Protein AF-A0A7S1EB23-F1 (afdb_monomer_lite)

InterPro domains:
  IPR001054 Adenylyl cyclase class-3/4/guanylyl cyclase [PF00211] (2-133)
  IPR001054 Adenylyl cyclase class-3/4/guanylyl cyclase [PS50125] (1-121)
  IPR029787 Nucleotide cyclase [G3DSA:3.30.70.1230] (1-133)
  IPR029787 Nucleotide cyclase [SSF55073] (2-133)

pLDDT: mean 79.35, std 19.45, range [36.78, 97.19]

Radius of gyration: 17.52 Å; chains: 1; bounding box: 41×31×46 Å

Organism: Hemiselmis andersenii (NCBI:txid464988)

Structure (mmCIF, N/CA/C/O backbone):
data_AF-A0A7S1EB23-F1
#
_entry.id   AF-A0A7S1EB23-F1
#
loop_
_atom_site.group_PDB
_atom_site.id
_atom_site.type_symbol
_atom_site.label_atom_id
_atom_site.label_alt_id
_atom_site.label_comp_id
_atom_site.label_asym_id
_atom_site.label_entity_id
_atom_site.label_seq_id
_atom_site.pdbx_PDB_ins_code
_atom_site.Cartn_x
_atom_site.Cartn_y
_atom_site.Cartn_z
_atom_site.occupancy
_atom_site.B_iso_or_equiv
_atom_site.auth_seq_id
_atom_site.auth_comp_id
_atom_site.auth_asym_id
_atom_site.auth_atom_id
_atom_site.pdbx_PDB_model_num
ATOM 1 N N . GLY A 1 1 ? 2.223 7.150 13.006 1.00 80.81 1 GLY A N 1
ATOM 2 C CA . GLY A 1 1 ? 3.306 7.358 12.017 1.00 80.81 1 GLY A CA 1
ATOM 3 C C . GLY A 1 1 ? 3.158 6.376 10.866 1.00 80.81 1 GLY A C 1
ATOM 4 O O . GLY A 1 1 ? 2.334 5.471 10.972 1.00 80.81 1 GLY A O 1
ATOM 5 N N . MET A 1 2 ? 3.923 6.543 9.779 1.00 90.12 2 MET A N 1
ATOM 6 C CA . MET A 1 2 ? 3.978 5.550 8.694 1.00 90.12 2 MET A CA 1
ATOM 7 C C . MET A 1 2 ? 5.052 4.498 8.973 1.00 90.12 2 MET A C 1
ATOM 9 O O . MET A 1 2 ? 6.174 4.833 9.353 1.00 90.12 2 MET A O 1
ATOM 13 N N . HIS A 1 3 ? 4.722 3.230 8.753 1.00 90.81 3 HIS A N 1
ATOM 14 C CA . HIS A 1 3 ? 5.589 2.097 9.047 1.00 90.81 3 HIS A CA 1
ATOM 15 C C . HIS A 1 3 ? 5.566 1.095 7.892 1.00 90.81 3 HIS A C 1
ATOM 17 O O . HIS A 1 3 ? 4.501 0.631 7.485 1.00 90.81 3 HIS A O 1
ATOM 23 N N . LYS A 1 4 ? 6.745 0.712 7.390 1.00 90.38 4 LYS A N 1
ATOM 24 C CA . LYS A 1 4 ? 6.885 -0.480 6.544 1.00 90.38 4 LYS A CA 1
ATOM 25 C C . LYS A 1 4 ? 6.582 -1.704 7.413 1.00 90.38 4 LYS A C 1
ATOM 27 O O . LYS A 1 4 ? 7.296 -1.934 8.386 1.00 90.38 4 LYS A O 1
ATOM 32 N N . MET A 1 5 ? 5.545 -2.462 7.071 1.00 86.19 5 MET A N 1
ATOM 33 C CA . MET A 1 5 ? 5.132 -3.644 7.829 1.00 86.19 5 MET A CA 1
ATOM 34 C C . MET A 1 5 ? 5.908 -4.885 7.386 1.00 86.19 5 MET A C 1
ATOM 36 O O . MET A 1 5 ? 6.661 -5.448 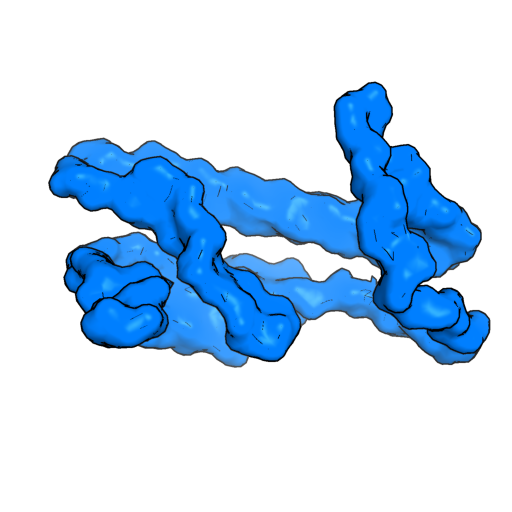8.173 1.00 86.19 5 MET A O 1
ATOM 40 N N . ASP A 1 6 ? 5.738 -5.299 6.130 1.00 85.25 6 ASP A N 1
ATOM 41 C CA . ASP A 1 6 ? 6.374 -6.501 5.588 1.00 85.25 6 ASP A CA 1
ATOM 42 C C . ASP A 1 6 ? 6.546 -6.391 4.065 1.00 85.25 6 ASP A C 1
ATOM 44 O O . ASP A 1 6 ? 6.059 -5.454 3.419 1.00 85.25 6 ASP A O 1
ATOM 48 N N . THR A 1 7 ? 7.259 -7.357 3.501 1.00 87.12 7 THR A N 1
ATOM 49 C CA . THR A 1 7 ? 7.376 -7.590 2.064 1.00 87.12 7 THR A CA 1
ATOM 50 C C . THR A 1 7 ? 6.930 -9.004 1.740 1.00 87.12 7 THR A C 1
ATOM 52 O O . THR A 1 7 ? 7.468 -9.965 2.290 1.00 87.12 7 THR A O 1
ATOM 55 N N . VAL A 1 8 ? 5.980 -9.138 0.817 1.00 85.81 8 VAL A N 1
ATOM 56 C CA . VAL A 1 8 ? 5.516 -10.438 0.321 1.00 85.81 8 VAL A CA 1
ATOM 57 C C . VAL A 1 8 ? 5.905 -10.538 -1.147 1.00 85.81 8 VAL A C 1
ATOM 59 O O . VAL A 1 8 ? 5.235 -9.991 -2.016 1.00 85.81 8 VAL A O 1
ATOM 62 N N . GLY A 1 9 ? 7.026 -11.206 -1.424 1.00 89.19 9 GLY A N 1
ATOM 63 C CA . GLY A 1 9 ? 7.611 -11.201 -2.765 1.00 89.19 9 GLY A CA 1
ATOM 64 C C . GLY A 1 9 ? 8.120 -9.808 -3.139 1.00 89.19 9 GLY A C 1
ATOM 65 O O . GLY A 1 9 ? 8.952 -9.248 -2.429 1.00 89.19 9 GLY A O 1
ATOM 66 N N . ASP A 1 10 ? 7.623 -9.266 -4.247 1.00 87.44 10 ASP A N 1
ATOM 67 C CA . ASP A 1 10 ? 7.896 -7.908 -4.733 1.00 87.44 10 ASP A CA 1
ATOM 68 C C . ASP A 1 10 ? 6.897 -6.856 -4.207 1.00 87.44 10 ASP A C 1
ATOM 70 O O . ASP A 1 10 ? 7.067 -5.664 -4.469 1.00 87.44 10 ASP A O 1
ATOM 74 N N . ALA A 1 11 ? 5.888 -7.265 -3.428 1.00 88.94 11 ALA A N 1
ATOM 75 C CA . ALA A 1 11 ? 4.917 -6.359 -2.826 1.00 88.94 11 ALA A CA 1
ATOM 76 C C . ALA A 1 11 ? 5.437 -5.748 -1.516 1.00 88.94 11 ALA A C 1
ATOM 78 O O . ALA A 1 11 ? 5.887 -6.458 -0.611 1.00 88.94 11 ALA A O 1
ATOM 79 N N . PHE A 1 12 ? 5.307 -4.426 -1.389 1.00 92.56 12 PHE A N 1
ATOM 80 C CA . PHE A 1 12 ? 5.633 -3.663 -0.184 1.00 92.56 12 PHE A CA 1
ATOM 81 C C . PHE A 1 12 ? 4.355 -3.259 0.548 1.00 92.56 12 PHE A C 1
ATOM 83 O O . PHE A 1 12 ? 3.469 -2.649 -0.046 1.00 92.56 12 PHE A O 1
ATOM 90 N N . ILE A 1 13 ? 4.279 -3.556 1.847 1.00 94.00 13 ILE A N 1
ATOM 91 C CA . ILE A 1 13 ? 3.119 -3.222 2.680 1.00 94.00 13 ILE A CA 1
ATOM 92 C C . ILE A 1 13 ? 3.503 -2.096 3.641 1.00 94.00 13 ILE A C 1
ATOM 94 O O . ILE A 1 13 ? 4.434 -2.235 4.440 1.00 94.00 13 ILE A O 1
ATOM 98 N N . VAL A 1 14 ? 2.769 -0.985 3.577 1.00 94.88 14 VAL A N 1
ATOM 99 C CA . VAL A 1 14 ? 2.964 0.196 4.430 1.00 94.88 14 VAL A CA 1
ATOM 100 C C . VAL A 1 14 ? 1.684 0.482 5.205 1.00 94.88 14 VAL A C 1
ATOM 102 O O . VAL A 1 14 ? 0.589 0.414 4.655 1.00 94.88 14 VAL A O 1
ATOM 105 N N . LEU A 1 15 ? 1.829 0.810 6.487 1.00 94.81 15 LEU A N 1
ATOM 106 C CA . LEU A 1 15 ? 0.730 1.170 7.374 1.00 94.81 15 LEU A CA 1
ATOM 107 C C . LEU A 1 15 ? 0.913 2.581 7.920 1.00 94.81 15 LEU A C 1
ATOM 109 O O . LEU A 1 15 ? 1.945 2.886 8.518 1.00 94.81 15 LEU A O 1
ATOM 113 N N . GLY A 1 16 ? -0.121 3.405 7.790 1.00 94.50 16 GLY A N 1
ATOM 114 C CA . GLY A 1 16 ? -0.263 4.655 8.528 1.00 94.50 16 GLY A CA 1
ATOM 115 C C . GLY A 1 16 ? -1.102 4.430 9.781 1.00 94.50 16 GLY A C 1
ATOM 116 O O . GLY A 1 16 ? -2.326 4.406 9.698 1.00 94.50 16 GLY A O 1
ATOM 117 N N . LEU A 1 17 ? -0.461 4.237 10.937 1.00 93.06 17 LEU A N 1
ATOM 118 C CA . LEU A 1 17 ? -1.173 4.020 12.201 1.00 93.06 17 LEU A CA 1
ATOM 119 C C . LEU A 1 17 ? -1.310 5.332 12.969 1.00 93.06 17 LEU A C 1
ATOM 121 O O . LEU A 1 17 ? -0.329 6.064 13.152 1.00 93.06 17 LEU A O 1
ATOM 125 N N . VAL A 1 18 ? -2.530 5.600 13.423 1.00 93.62 18 VAL A N 1
ATOM 126 C CA . VAL A 1 18 ? -2.897 6.749 14.253 1.00 93.62 18 VAL A CA 1
ATOM 127 C C . VAL A 1 18 ? -3.655 6.267 15.483 1.00 93.62 18 VAL A C 1
ATOM 129 O O . VAL A 1 18 ? -4.338 5.243 15.430 1.00 93.62 18 VAL A O 1
ATOM 132 N N . GLU A 1 19 ? -3.503 6.986 16.591 1.00 89.75 19 GLU A N 1
ATOM 133 C CA . GLU A 1 19 ? -4.214 6.682 17.838 1.00 89.75 19 GLU A CA 1
ATOM 134 C C . GLU A 1 19 ? -5.597 7.340 17.847 1.00 89.75 19 GLU A C 1
ATOM 136 O O . GLU A 1 19 ? -6.564 6.754 18.336 1.00 89.75 19 GLU A O 1
ATOM 141 N N . GLU A 1 20 ? -5.700 8.529 17.249 1.00 91.81 20 GLU A N 1
ATOM 142 C CA . GLU A 1 20 ? -6.930 9.307 17.184 1.00 91.81 20 GLU A CA 1
ATOM 143 C C . GLU A 1 20 ? -7.483 9.400 15.759 1.00 91.81 20 GLU A C 1
ATOM 145 O O . GLU A 1 20 ? -6.762 9.604 14.782 1.00 91.81 20 GLU A O 1
ATOM 150 N N . GLU A 1 21 ? -8.809 9.328 15.647 1.00 89.62 21 GLU A N 1
ATOM 151 C CA . GLU A 1 21 ? -9.536 9.450 14.377 1.00 89.62 21 GLU A CA 1
ATOM 152 C C . GLU A 1 21 ? -9.364 10.840 13.733 1.00 89.62 21 GLU A C 1
ATOM 154 O O . GLU A 1 21 ? -9.354 10.964 12.510 1.00 89.62 21 GLU A O 1
ATOM 159 N N . SER A 1 22 ? -9.114 11.873 14.547 1.00 93.62 22 SER A N 1
ATOM 160 C CA . SER A 1 22 ? -8.784 13.241 14.112 1.00 93.62 22 SER A CA 1
ATOM 161 C C . SER A 1 22 ? -7.544 13.306 13.207 1.00 93.62 22 SER A C 1
ATOM 163 O O . SER A 1 22 ? -7.460 14.174 12.340 1.00 93.62 22 SER A O 1
ATOM 165 N N . GLN A 1 23 ? -6.604 12.369 13.363 1.00 93.81 23 GLN A N 1
ATOM 166 C CA . GLN A 1 23 ? -5.335 12.317 12.629 1.00 93.81 23 GLN A CA 1
ATOM 167 C C . GLN A 1 23 ? -5.440 11.536 11.308 1.00 93.81 23 GLN A C 1
ATOM 169 O O . GLN A 1 23 ? -4.493 11.516 10.520 1.00 93.81 23 GLN A O 1
ATOM 174 N N . MET A 1 24 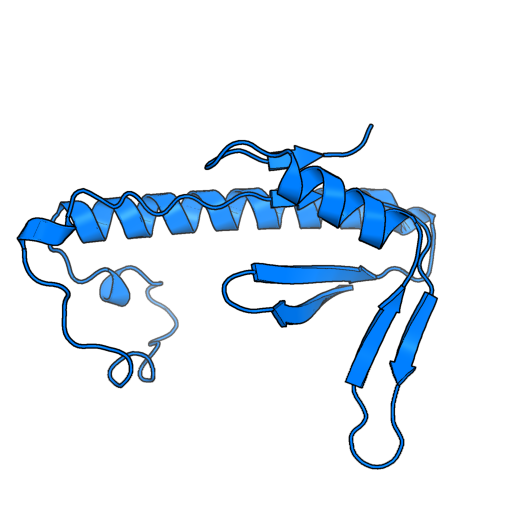? -6.572 10.869 11.045 1.00 91.69 24 MET A N 1
ATOM 175 C CA . MET A 1 24 ? -6.719 9.979 9.888 1.00 91.69 24 MET A CA 1
ATOM 176 C C . MET A 1 24 ? -6.610 10.718 8.552 1.00 91.69 24 MET A C 1
ATOM 178 O O . MET A 1 24 ? -6.036 10.175 7.612 1.00 91.69 24 MET A O 1
ATOM 182 N N . GLN A 1 25 ? -7.108 11.955 8.463 1.00 91.12 25 GLN A N 1
ATOM 183 C CA . GLN A 1 25 ? -7.011 12.749 7.231 1.00 91.12 25 GLN A CA 1
ATOM 184 C C . GLN A 1 25 ? -5.567 13.143 6.911 1.00 91.12 25 GLN A C 1
ATOM 186 O O . GLN A 1 25 ? -5.124 12.993 5.774 1.00 91.12 25 GLN A O 1
ATOM 191 N N . GLU A 1 26 ? -4.818 13.601 7.916 1.00 93.56 26 GLU A N 1
ATOM 192 C CA . GLU A 1 26 ? -3.406 13.959 7.758 1.00 93.56 26 GLU A CA 1
ATOM 193 C C . GLU A 1 26 ? -2.571 12.732 7.365 1.00 93.56 26 GLU A C 1
ATOM 195 O O . GLU A 1 26 ? -1.795 12.782 6.411 1.00 93.56 26 GLU A O 1
ATOM 200 N N . MET A 1 27 ? -2.795 11.596 8.035 1.00 94.88 27 MET A N 1
ATOM 201 C CA . MET A 1 27 ? -2.140 10.334 7.689 1.00 94.88 27 MET A CA 1
ATOM 202 C C . MET A 1 27 ? -2.503 9.864 6.275 1.00 94.88 27 MET A C 1
ATOM 204 O O . MET A 1 27 ? -1.631 9.414 5.536 1.00 94.88 27 MET A O 1
ATOM 208 N N . GLY A 1 28 ? -3.772 9.993 5.876 1.00 92.62 28 GLY A N 1
ATOM 209 C CA . GLY A 1 28 ? -4.226 9.678 4.523 1.00 92.62 28 GLY A CA 1
ATOM 210 C C . GLY A 1 28 ? -3.507 10.517 3.465 1.00 92.62 28 GLY A C 1
ATOM 211 O O . GLY A 1 28 ? -3.016 9.967 2.482 1.00 92.62 28 GLY A O 1
ATOM 212 N N . SER A 1 29 ? -3.359 11.825 3.701 1.00 92.75 29 SER A N 1
ATOM 213 C CA . SER A 1 29 ? -2.586 12.710 2.819 1.00 92.75 29 SER A CA 1
ATOM 214 C C . SER A 1 29 ? -1.127 12.266 2.708 1.00 92.75 29 SER A C 1
ATOM 216 O O . SER A 1 29 ? -0.614 12.138 1.599 1.00 92.75 29 SER A O 1
ATOM 218 N N . ALA A 1 30 ? -0.477 11.954 3.832 1.00 93.00 30 ALA A N 1
ATOM 219 C CA . ALA A 1 30 ? 0.908 11.483 3.838 1.00 93.00 30 ALA A CA 1
ATOM 220 C C . ALA A 1 30 ? 1.087 10.152 3.079 1.00 93.00 30 ALA A C 1
ATOM 222 O O . ALA A 1 30 ? 2.090 9.960 2.391 1.00 93.00 30 ALA A O 1
ATOM 223 N N . MET A 1 31 ? 0.106 9.245 3.151 1.00 94.25 31 MET A N 1
ATOM 224 C CA . MET A 1 31 ? 0.110 7.990 2.386 1.00 94.25 31 MET A CA 1
ATOM 225 C C . MET A 1 31 ? -0.039 8.230 0.877 1.00 94.25 31 MET A C 1
ATOM 227 O O . MET A 1 31 ? 0.590 7.533 0.079 1.00 94.25 31 MET A O 1
ATOM 231 N N . ILE A 1 32 ? -0.833 9.226 0.473 1.00 93.00 32 ILE A N 1
ATOM 232 C CA . ILE A 1 32 ? -0.959 9.635 -0.934 1.00 93.00 32 ILE A CA 1
ATOM 233 C C . ILE A 1 32 ? 0.347 10.265 -1.428 1.00 93.00 32 ILE A C 1
ATOM 235 O O . ILE A 1 32 ? 0.809 9.928 -2.519 1.00 93.00 32 ILE A O 1
ATOM 239 N N . ASP A 1 33 ? 0.966 11.136 -0.628 1.00 91.00 33 ASP A N 1
ATOM 240 C CA . ASP A 1 33 ? 2.266 11.728 -0.951 1.00 91.00 33 ASP A CA 1
ATOM 241 C C . ASP A 1 33 ? 3.341 10.647 -1.113 1.00 91.00 33 ASP A C 1
ATOM 243 O O . ASP A 1 33 ? 4.064 10.651 -2.107 1.00 91.00 33 ASP A O 1
ATOM 247 N N . LEU A 1 34 ? 3.377 9.655 -0.217 1.00 90.50 34 LEU A N 1
ATOM 248 C CA . LEU A 1 34 ? 4.270 8.504 -0.353 1.00 90.50 34 LEU A CA 1
ATOM 249 C C . LEU A 1 34 ? 4.029 7.749 -1.666 1.00 90.50 34 LEU A C 1
ATOM 251 O O . LEU A 1 34 ? 4.982 7.424 -2.371 1.00 90.50 34 LEU A O 1
ATOM 255 N N . ALA A 1 35 ? 2.771 7.457 -2.002 1.00 91.25 35 ALA A N 1
ATOM 256 C CA . ALA A 1 35 ? 2.438 6.746 -3.232 1.00 91.25 35 ALA A CA 1
ATOM 257 C C . ALA A 1 35 ? 2.871 7.532 -4.479 1.00 91.25 35 ALA A C 1
ATOM 259 O O . ALA A 1 35 ? 3.422 6.949 -5.415 1.00 91.25 35 ALA A O 1
ATOM 260 N N . ARG A 1 36 ? 2.687 8.859 -4.477 1.00 86.19 36 ARG A N 1
ATOM 261 C CA . ARG A 1 36 ? 3.194 9.743 -5.534 1.00 86.19 36 ARG A CA 1
ATOM 262 C C . ARG A 1 36 ? 4.713 9.652 -5.636 1.00 86.19 36 ARG A C 1
ATOM 264 O O . ARG A 1 36 ? 5.228 9.452 -6.733 1.00 86.19 36 ARG A O 1
ATOM 271 N N . ASP A 1 37 ? 5.418 9.775 -4.520 1.00 86.94 37 ASP A N 1
ATOM 272 C CA . ASP A 1 37 ? 6.880 9.783 -4.497 1.00 86.94 37 ASP A CA 1
ATOM 273 C C . ASP A 1 37 ? 7.453 8.427 -4.948 1.00 86.94 37 ASP A C 1
ATOM 275 O O . ASP A 1 37 ? 8.437 8.386 -5.683 1.00 86.94 37 ASP A O 1
ATOM 279 N N . MET A 1 38 ? 6.789 7.312 -4.618 1.00 89.06 38 MET A N 1
ATOM 280 C CA . MET A 1 38 ? 7.124 5.982 -5.144 1.00 89.06 38 MET A CA 1
ATOM 281 C C . MET A 1 38 ? 6.972 5.901 -6.668 1.00 89.06 38 MET A C 1
ATOM 283 O O . MET A 1 38 ? 7.835 5.339 -7.344 1.00 89.06 38 MET A O 1
ATOM 287 N N . VAL A 1 39 ? 5.891 6.458 -7.224 1.00 84.31 39 VAL A N 1
ATOM 288 C CA . VAL A 1 39 ? 5.681 6.502 -8.680 1.00 84.31 39 VAL A CA 1
ATOM 289 C C . VAL A 1 39 ? 6.741 7.372 -9.355 1.00 84.31 39 VAL A C 1
ATOM 291 O O . VAL A 1 39 ? 7.295 6.965 -10.374 1.00 84.31 39 VAL A O 1
ATOM 294 N N . VAL A 1 40 ? 7.066 8.535 -8.783 1.00 80.56 40 VAL A N 1
ATOM 295 C CA . VAL A 1 40 ? 8.121 9.425 -9.298 1.00 80.56 40 VAL A CA 1
ATOM 296 C C . VAL A 1 40 ? 9.479 8.725 -9.280 1.00 80.56 40 VAL A C 1
ATOM 298 O O . VAL A 1 40 ? 10.142 8.674 -10.313 1.00 80.56 40 VAL A O 1
ATOM 301 N N . ALA A 1 41 ? 9.846 8.097 -8.162 1.00 82.25 41 ALA A N 1
ATOM 302 C CA . ALA A 1 41 ? 11.087 7.337 -8.056 1.00 82.25 41 ALA A CA 1
ATOM 303 C C . ALA A 1 41 ? 11.165 6.224 -9.113 1.00 82.25 41 ALA A C 1
ATOM 305 O O . ALA A 1 41 ? 12.208 6.019 -9.729 1.00 82.25 41 ALA A O 1
ATOM 306 N N . LEU A 1 42 ? 10.053 5.533 -9.384 1.00 82.50 42 LEU A N 1
ATOM 307 C CA . LEU A 1 42 ? 10.006 4.506 -10.422 1.00 82.50 42 LEU A CA 1
ATOM 308 C C . LEU A 1 42 ? 10.194 5.082 -11.832 1.00 82.50 42 LEU A C 1
ATOM 310 O O . LEU A 1 42 ? 10.853 4.461 -12.663 1.00 82.50 42 LEU A O 1
ATOM 314 N N . LEU A 1 43 ? 9.627 6.257 -12.117 1.00 77.81 43 LEU A N 1
ATOM 315 C CA . LEU A 1 43 ? 9.834 6.942 -13.394 1.00 77.81 43 LEU A CA 1
ATOM 316 C C . LEU A 1 43 ? 11.306 7.314 -13.590 1.00 77.81 43 LEU A C 1
ATOM 318 O O . LEU A 1 43 ? 11.826 7.137 -14.691 1.00 77.81 43 LEU A O 1
ATOM 322 N N . ASP A 1 44 ? 11.980 7.772 -12.540 1.00 76.50 44 ASP A N 1
ATOM 323 C CA . ASP A 1 44 ? 13.402 8.111 -12.600 1.00 76.50 44 ASP A CA 1
ATOM 324 C C . ASP A 1 44 ? 14.280 6.866 -12.781 1.00 76.50 44 ASP A C 1
ATOM 326 O O . ASP A 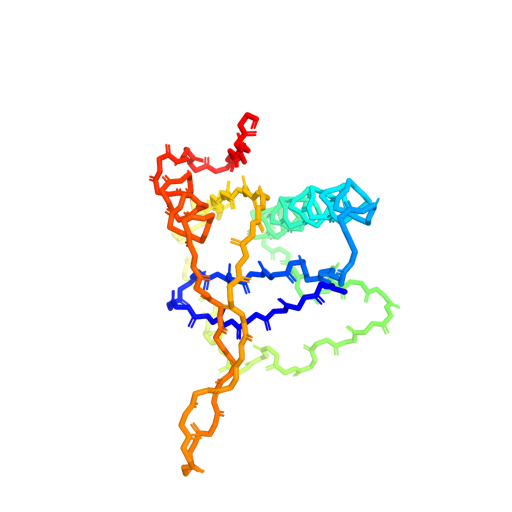1 44 ? 15.176 6.867 -13.626 1.00 76.50 44 ASP A O 1
ATOM 330 N N . ILE A 1 45 ? 13.956 5.761 -12.100 1.00 77.38 45 ILE A N 1
ATOM 331 C CA . ILE A 1 45 ? 14.607 4.459 -12.320 1.00 77.38 45 ILE A CA 1
ATOM 332 C C . ILE A 1 45 ? 14.418 4.003 -13.771 1.00 77.38 45 ILE A C 1
ATOM 334 O O . ILE A 1 45 ? 15.384 3.634 -14.435 1.00 77.38 45 ILE A O 1
ATOM 338 N N . ASN A 1 46 ? 13.193 4.066 -14.295 1.00 78.00 46 ASN A N 1
ATOM 339 C CA . ASN A 1 46 ? 12.897 3.665 -15.670 1.00 78.00 46 ASN A CA 1
ATOM 340 C C . ASN A 1 46 ? 13.650 4.513 -16.702 1.00 78.00 46 ASN A C 1
ATOM 342 O O . ASN A 1 46 ? 14.127 3.974 -17.702 1.00 78.00 46 ASN A O 1
ATOM 346 N N . ARG A 1 47 ? 13.776 5.826 -16.469 1.00 70.25 47 ARG A N 1
ATOM 347 C CA . ARG A 1 47 ? 14.564 6.724 -17.327 1.00 70.25 47 ARG A CA 1
ATOM 348 C C . ARG A 1 47 ? 16.026 6.305 -17.364 1.00 70.25 47 ARG A C 1
ATOM 350 O O . ARG A 1 47 ? 16.571 6.173 -18.453 1.00 70.25 47 ARG A O 1
ATOM 357 N N . ALA A 1 48 ? 16.617 6.056 -16.200 1.00 70.69 48 ALA A N 1
ATOM 358 C CA . ALA A 1 48 ? 18.023 5.693 -16.096 1.00 70.69 48 ALA A CA 1
ATOM 359 C C . ALA A 1 48 ? 18.319 4.290 -16.663 1.00 70.69 48 ALA A C 1
ATOM 361 O O . ALA A 1 48 ? 19.315 4.109 -17.356 1.00 70.69 48 ALA A O 1
ATOM 362 N N . ILE A 1 49 ? 17.413 3.318 -16.480 1.00 70.12 49 ILE A N 1
ATOM 363 C CA . ILE A 1 49 ? 17.496 2.013 -17.164 1.00 70.12 49 ILE A CA 1
ATOM 364 C C . ILE A 1 49 ? 17.481 2.204 -18.687 1.00 70.12 49 ILE A C 1
ATOM 366 O O . ILE A 1 49 ? 18.272 1.586 -19.393 1.00 70.12 49 ILE A O 1
ATOM 370 N N . SER A 1 50 ? 16.602 3.075 -19.193 1.00 68.81 50 SER A N 1
ATOM 371 C CA . SER A 1 50 ? 16.440 3.298 -20.636 1.00 68.81 50 SER A CA 1
ATOM 372 C C . SER A 1 50 ? 17.632 4.016 -21.273 1.00 68.81 50 SER A C 1
ATOM 374 O O . SER A 1 50 ? 17.911 3.798 -22.450 1.00 68.81 50 SER A O 1
ATOM 376 N N . SER A 1 51 ? 18.325 4.883 -20.531 1.00 67.31 51 SER A N 1
ATOM 377 C CA . SER A 1 51 ? 19.519 5.579 -21.020 1.00 67.31 51 SER A CA 1
ATOM 378 C C . SER A 1 51 ? 20.805 4.760 -20.879 1.00 67.31 51 SER A C 1
ATOM 380 O O . SER A 1 51 ? 21.833 5.165 -21.416 1.00 67.31 51 SER A O 1
ATOM 382 N N . GLY A 1 52 ? 20.758 3.606 -20.200 1.00 63.19 52 GLY A N 1
ATOM 383 C CA . GLY A 1 52 ? 21.955 2.841 -19.846 1.00 63.19 52 GLY A CA 1
ATOM 384 C C . GLY A 1 52 ? 22.825 3.547 -18.800 1.00 63.19 52 GLY A C 1
ATOM 385 O O . GLY A 1 52 ? 23.980 3.166 -18.608 1.00 63.19 52 GLY A O 1
ATOM 386 N N . ASP A 1 53 ? 22.283 4.573 -18.137 1.00 61.00 53 ASP A N 1
ATOM 387 C CA . ASP A 1 53 ? 22.979 5.323 -17.103 1.00 61.00 53 ASP A CA 1
ATOM 388 C C . ASP A 1 53 ? 22.948 4.567 -15.769 1.00 61.00 53 ASP A C 1
ATOM 390 O O . ASP A 1 53 ? 22.023 3.818 -15.437 1.00 61.00 53 ASP A O 1
ATOM 394 N N . ASN A 1 54 ? 23.969 4.814 -14.954 1.00 58.66 54 ASN A N 1
ATOM 395 C CA . ASN A 1 54 ? 24.085 4.294 -13.600 1.00 58.66 54 ASN A CA 1
ATOM 396 C C . ASN A 1 54 ? 23.000 4.904 -12.691 1.00 58.66 54 ASN A C 1
ATOM 398 O O . ASN A 1 54 ? 23.245 5.852 -11.952 1.00 58.66 54 ASN A O 1
ATOM 402 N N . TRP A 1 55 ? 21.788 4.352 -12.711 1.00 50.38 55 TRP A N 1
ATOM 403 C CA . TRP A 1 55 ? 20.643 4.788 -11.894 1.00 50.38 55 TRP A CA 1
ATOM 404 C C . TRP A 1 55 ? 20.941 4.878 -10.385 1.00 50.38 55 TRP A C 1
ATOM 406 O O . TRP A 1 55 ? 20.342 5.691 -9.685 1.00 50.38 55 TRP A O 1
ATOM 416 N N . TRP A 1 56 ? 21.912 4.107 -9.884 1.00 56.50 56 TRP A N 1
ATOM 417 C CA . TRP A 1 56 ? 22.403 4.170 -8.500 1.00 56.50 56 TRP A CA 1
ATOM 418 C C . TRP A 1 56 ? 23.203 5.440 -8.159 1.00 56.50 56 TRP A C 1
ATOM 420 O O . TRP A 1 56 ? 23.417 5.710 -6.980 1.00 56.50 56 TRP A O 1
ATOM 430 N N . GLU A 1 57 ? 23.629 6.231 -9.147 1.00 51.38 57 GLU A N 1
ATOM 431 C CA . GLU A 1 57 ? 24.224 7.563 -8.941 1.00 51.38 57 GLU A CA 1
ATOM 432 C C . GLU A 1 57 ? 23.158 8.658 -8.773 1.00 51.38 57 GLU A C 1
ATOM 434 O O . GLU A 1 57 ? 23.435 9.702 -8.186 1.00 51.38 57 GLU A O 1
ATOM 439 N N . TYR A 1 58 ? 21.924 8.403 -9.227 1.00 51.31 58 TYR A N 1
ATOM 440 C CA . TYR A 1 58 ? 20.796 9.340 -9.155 1.00 51.31 58 TYR A CA 1
ATOM 441 C C . TYR A 1 58 ? 19.963 9.200 -7.872 1.00 51.31 58 TYR A C 1
ATOM 443 O O . TYR A 1 58 ? 19.075 10.015 -7.617 1.00 51.31 58 TYR A O 1
ATOM 451 N N . VAL A 1 59 ? 20.274 8.216 -7.022 1.00 50.44 59 VAL A N 1
ATOM 452 C CA . VAL A 1 59 ? 19.680 8.069 -5.687 1.00 50.44 59 VAL A CA 1
ATOM 453 C C . VAL A 1 59 ? 20.403 9.006 -4.704 1.00 50.44 59 VAL A C 1
ATOM 455 O O . VAL A 1 59 ? 21.204 8.577 -3.884 1.00 50.44 59 VAL A O 1
ATOM 458 N N . ASP A 1 60 ? 20.103 10.299 -4.865 1.00 44.03 60 ASP A N 1
ATOM 459 C CA . ASP A 1 60 ? 20.309 11.462 -3.985 1.00 44.03 60 ASP A CA 1
ATOM 460 C C . ASP A 1 60 ? 21.730 11.736 -3.433 1.00 44.03 60 ASP A C 1
ATOM 462 O O . ASP A 1 60 ? 22.317 10.968 -2.667 1.00 44.03 60 ASP A O 1
ATOM 466 N N . GLY A 1 61 ? 22.229 12.946 -3.719 1.00 47.72 61 GLY A N 1
ATOM 467 C CA . GLY A 1 61 ? 23.503 13.525 -3.279 1.00 47.72 61 GLY A CA 1
ATOM 468 C C . GLY A 1 61 ? 23.688 13.698 -1.764 1.00 47.72 61 GLY A C 1
ATOM 469 O O . GLY A 1 61 ? 24.518 14.505 -1.345 1.00 47.72 61 GLY A O 1
ATOM 470 N N . THR A 1 62 ? 22.974 12.945 -0.925 1.00 42.12 62 THR A N 1
ATOM 471 C CA . THR A 1 62 ? 23.227 12.887 0.517 1.00 42.12 62 THR A CA 1
ATOM 472 C C . THR A 1 62 ? 23.380 11.491 1.122 1.00 42.12 62 THR A C 1
ATOM 474 O O . THR A 1 62 ? 23.869 11.425 2.253 1.00 42.12 62 THR A O 1
ATOM 477 N N . ARG A 1 63 ? 23.081 10.363 0.450 1.00 43.09 63 ARG A N 1
ATOM 478 C CA . ARG A 1 63 ? 23.290 9.025 1.061 1.00 43.09 63 ARG A CA 1
ATOM 479 C C . ARG A 1 63 ? 23.653 7.936 0.051 1.00 43.09 63 ARG A C 1
ATOM 481 O O . ARG A 1 63 ? 22.801 7.411 -0.650 1.00 43.09 63 ARG A O 1
ATOM 488 N N . SER A 1 64 ? 24.923 7.517 0.063 1.00 39.44 64 SER A N 1
ATOM 489 C CA . SER A 1 64 ? 25.391 6.395 -0.755 1.00 39.44 64 SER A CA 1
ATOM 490 C C . SER A 1 64 ? 24.731 5.085 -0.323 1.00 39.44 64 SER A C 1
ATOM 492 O O . SER A 1 64 ? 24.951 4.631 0.805 1.00 39.44 64 SER A O 1
ATOM 494 N N . VAL A 1 65 ? 24.017 4.422 -1.231 1.00 45.53 65 VAL A N 1
ATOM 495 C CA . VAL A 1 65 ? 23.579 3.038 -1.032 1.00 45.53 65 VAL A CA 1
ATOM 496 C C . VAL A 1 65 ? 24.704 2.095 -1.466 1.00 45.53 65 VAL A C 1
ATOM 498 O O . VAL A 1 65 ? 24.685 1.511 -2.545 1.00 45.53 65 VAL A O 1
ATOM 501 N N . LYS A 1 66 ? 25.735 1.979 -0.620 1.00 36.78 66 LYS A N 1
ATOM 502 C CA . LYS A 1 66 ? 26.912 1.122 -0.862 1.00 36.78 66 LYS A CA 1
ATOM 503 C C . LYS A 1 66 ? 26.613 -0.384 -0.848 1.00 36.78 66 LYS A C 1
ATOM 505 O O . LYS A 1 66 ? 27.478 -1.161 -1.235 1.00 36.78 66 LYS A O 1
ATOM 510 N N . ASP A 1 67 ? 25.396 -0.788 -0.490 1.00 39.62 67 ASP A N 1
ATOM 511 C CA . ASP A 1 67 ? 25.056 -2.199 -0.283 1.00 39.62 67 ASP A CA 1
ATOM 512 C C . ASP A 1 67 ? 24.327 -2.861 -1.473 1.00 39.62 67 ASP A C 1
ATOM 514 O O . ASP A 1 67 ? 24.154 -4.078 -1.476 1.00 39.62 67 ASP A O 1
ATOM 518 N N . TYR A 1 68 ? 23.939 -2.119 -2.525 1.00 39.03 68 TYR A N 1
ATOM 519 C CA . TYR A 1 68 ? 23.229 -2.712 -3.681 1.00 39.03 68 TYR A CA 1
ATOM 520 C C . TYR A 1 68 ? 24.126 -3.482 -4.667 1.00 39.03 68 TYR A C 1
ATOM 522 O O . TYR A 1 68 ? 23.613 -4.250 -5.478 1.00 39.03 68 TYR A O 1
ATOM 530 N N . GLN A 1 69 ? 25.457 -3.354 -4.586 1.00 41.00 69 GLN A N 1
ATOM 531 C CA . GLN A 1 69 ? 26.392 -3.990 -5.531 1.00 41.00 69 GLN A CA 1
ATOM 532 C C . GLN A 1 69 ? 26.418 -5.531 -5.485 1.00 41.00 69 GLN A C 1
ATOM 534 O O . GLN A 1 69 ? 27.031 -6.150 -6.351 1.00 41.00 69 GLN A O 1
ATOM 539 N N . GLN A 1 70 ? 25.771 -6.178 -4.508 1.00 41.97 70 GLN A N 1
ATOM 540 C CA . GLN A 1 70 ? 25.783 -7.643 -4.388 1.00 41.97 70 GLN A CA 1
ATOM 541 C C . GLN A 1 70 ? 24.575 -8.365 -4.999 1.00 41.97 70 GLN A C 1
ATOM 543 O O . GLN A 1 70 ? 24.567 -9.596 -5.024 1.00 41.97 70 GLN A O 1
ATOM 548 N N . ILE A 1 71 ? 23.570 -7.658 -5.528 1.00 42.25 71 ILE A N 1
ATOM 549 C CA . ILE A 1 71 ? 22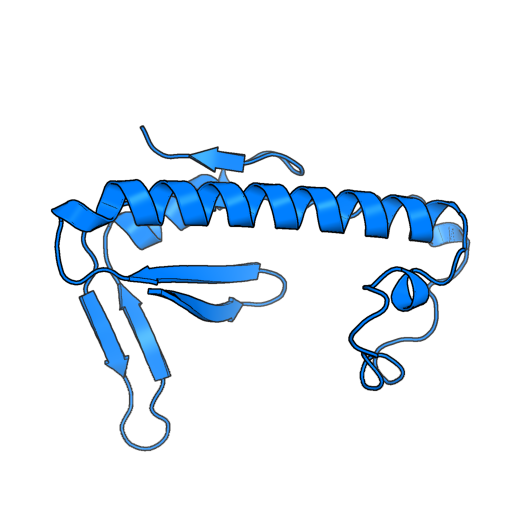.331 -8.294 -5.994 1.00 42.25 71 ILE A CA 1
ATOM 550 C C . ILE A 1 71 ? 22.139 -8.048 -7.496 1.00 42.25 71 ILE A C 1
ATOM 552 O O . ILE A 1 71 ? 21.417 -7.151 -7.908 1.00 42.25 71 ILE A O 1
ATOM 556 N N . ARG A 1 72 ? 22.718 -8.969 -8.275 1.00 39.56 72 ARG A N 1
ATOM 557 C CA . ARG A 1 72 ? 22.509 -9.274 -9.708 1.00 39.56 72 ARG A CA 1
ATOM 558 C C . ARG A 1 72 ? 23.455 -8.585 -10.710 1.00 39.56 72 ARG A C 1
ATOM 560 O O . ARG A 1 72 ? 23.635 -7.374 -10.658 1.00 39.56 72 ARG A O 1
ATOM 567 N N . PRO A 1 73 ? 24.035 -9.357 -11.654 1.00 40.50 73 PRO A N 1
ATOM 568 C CA . PRO A 1 73 ? 24.686 -8.787 -12.828 1.00 40.50 73 PRO A CA 1
ATOM 569 C C . PRO A 1 73 ? 23.656 -8.036 -13.680 1.00 40.50 73 PRO A C 1
ATOM 571 O O . PRO A 1 73 ? 22.484 -8.427 -13.708 1.00 40.50 73 PRO A O 1
ATOM 574 N N . ASN A 1 74 ? 24.106 -6.978 -14.364 1.00 42.84 74 ASN A N 1
ATOM 575 C CA . ASN A 1 74 ? 23.294 -6.226 -15.321 1.00 42.84 74 ASN A CA 1
ATOM 576 C C . ASN A 1 74 ? 22.557 -7.202 -16.254 1.00 42.84 74 ASN A C 1
ATOM 578 O O . ASN A 1 74 ? 23.202 -8.098 -16.815 1.00 42.84 74 ASN A O 1
ATOM 582 N N . PRO A 1 75 ? 21.225 -7.087 -16.393 1.00 46.59 75 PRO A N 1
ATOM 583 C CA . PRO A 1 75 ? 20.499 -7.912 -17.342 1.00 46.59 75 PRO A CA 1
ATOM 584 C C . PRO A 1 75 ? 21.012 -7.620 -18.766 1.00 46.59 75 PRO A C 1
ATOM 586 O O . PRO A 1 75 ? 21.396 -6.485 -19.046 1.00 46.59 75 PRO A O 1
ATOM 589 N N . PRO A 1 76 ? 21.065 -8.634 -19.647 1.00 46.34 76 PRO A N 1
ATOM 590 C CA . PRO A 1 76 ? 21.541 -8.469 -21.019 1.00 46.34 76 PRO A CA 1
ATOM 591 C C . PRO A 1 76 ? 20.703 -7.435 -21.785 1.00 46.34 76 PRO A C 1
ATOM 593 O O . PRO A 1 76 ? 19.506 -7.302 -21.531 1.00 46.34 76 PRO A O 1
ATOM 596 N N . ASP A 1 77 ? 21.333 -6.753 -22.745 1.00 46.81 77 ASP A N 1
ATOM 597 C CA . ASP A 1 77 ? 20.811 -5.588 -23.485 1.00 46.81 77 ASP A CA 1
ATOM 598 C C . ASP A 1 77 ? 19.435 -5.803 -24.160 1.00 46.81 77 ASP A C 1
ATOM 600 O O . ASP A 1 77 ? 18.716 -4.849 -24.445 1.00 46.81 77 ASP A O 1
ATOM 604 N N . GLU A 1 78 ? 19.010 -7.053 -24.365 1.00 45.19 78 GLU A N 1
ATOM 605 C CA . GLU A 1 78 ? 17.685 -7.412 -24.901 1.00 45.19 78 GLU A CA 1
ATOM 606 C C . GLU A 1 78 ? 16.536 -7.290 -23.871 1.00 45.19 78 GLU A C 1
ATOM 608 O O . GLU A 1 78 ? 15.367 -7.416 -24.229 1.00 45.19 78 GLU A O 1
ATOM 613 N N . ALA A 1 79 ? 16.828 -7.018 -22.591 1.00 45.72 79 ALA A N 1
ATOM 614 C CA . ALA A 1 79 ? 15.834 -6.874 -21.518 1.00 45.72 79 ALA A CA 1
ATOM 615 C C . ALA A 1 79 ? 15.306 -5.434 -21.317 1.00 45.72 79 ALA A C 1
ATOM 617 O O . ALA A 1 79 ? 14.457 -5.207 -20.449 1.00 45.72 79 ALA A O 1
ATOM 618 N N . ILE A 1 80 ? 15.783 -4.460 -22.102 1.00 44.78 80 ILE A N 1
ATOM 619 C CA . ILE A 1 80 ? 15.546 -3.015 -21.891 1.00 44.78 80 ILE A CA 1
ATOM 620 C C . ILE A 1 80 ? 14.106 -2.576 -22.269 1.00 44.78 80 ILE A C 1
ATOM 622 O O . ILE A 1 80 ? 13.732 -1.420 -22.110 1.00 44.78 80 ILE A O 1
ATOM 626 N N . GLU A 1 81 ? 13.219 -3.497 -22.661 1.00 44.34 81 GLU A N 1
ATOM 627 C CA . GLU A 1 81 ? 11.779 -3.206 -22.812 1.00 44.34 81 GLU A CA 1
ATOM 628 C C . GLU A 1 81 ? 10.976 -3.205 -21.494 1.00 44.34 81 GLU A C 1
ATOM 630 O O . GLU A 1 81 ? 9.769 -2.944 -21.498 1.00 44.34 81 GLU A O 1
ATOM 635 N N . GLN A 1 82 ? 11.592 -3.478 -20.340 1.00 51.44 82 GLN A N 1
ATOM 636 C CA . GLN A 1 82 ? 10.852 -3.534 -19.076 1.00 51.44 82 GLN A CA 1
ATOM 637 C C . GLN A 1 82 ? 10.839 -2.188 -18.353 1.00 51.44 82 GLN A C 1
ATOM 639 O O . GLN A 1 82 ? 11.546 -1.978 -17.372 1.00 51.44 82 GLN A O 1
ATOM 644 N N . VAL A 1 83 ? 9.948 -1.294 -18.792 1.00 65.00 83 VAL A N 1
ATOM 645 C CA . VAL A 1 83 ? 9.453 -0.213 -17.927 1.00 65.00 83 VAL A CA 1
ATOM 646 C C . VAL A 1 83 ? 8.866 -0.884 -16.684 1.00 65.00 83 VAL A C 1
ATOM 648 O O . VAL A 1 83 ? 7.826 -1.545 -16.768 1.00 65.00 83 VAL A O 1
ATOM 651 N N . LEU A 1 84 ? 9.534 -0.752 -15.539 1.00 75.12 84 LEU A N 1
ATOM 652 C CA . LEU A 1 84 ? 9.012 -1.217 -14.264 1.00 75.12 84 LEU A CA 1
ATOM 653 C C . LEU A 1 84 ? 7.695 -0.487 -14.012 1.00 75.12 84 LEU A C 1
ATOM 655 O O . LEU A 1 84 ? 7.608 0.737 -14.131 1.00 75.12 84 LEU A O 1
ATOM 659 N N . LYS A 1 85 ? 6.653 -1.242 -13.676 1.00 83.94 85 LYS A N 1
ATOM 660 C CA . LYS A 1 85 ? 5.340 -0.693 -13.339 1.00 83.94 85 LYS A CA 1
ATOM 661 C C . LYS A 1 85 ? 4.908 -1.249 -11.997 1.00 83.94 85 LYS A C 1
ATOM 663 O O . LYS A 1 85 ? 4.849 -2.467 -11.836 1.00 83.94 85 LYS A O 1
ATOM 668 N N . ILE A 1 86 ? 4.558 -0.358 -11.079 1.00 90.69 86 ILE A N 1
ATOM 669 C CA . ILE A 1 86 ? 3.973 -0.707 -9.782 1.00 90.69 86 ILE A CA 1
ATOM 670 C C . ILE A 1 86 ? 2.463 -0.499 -9.808 1.00 90.69 86 ILE A C 1
ATOM 672 O O . ILE A 1 86 ? 1.941 0.249 -10.633 1.00 90.69 86 ILE A O 1
ATOM 676 N N . ARG A 1 87 ? 1.768 -1.175 -8.903 1.00 94.50 87 ARG A N 1
ATOM 677 C CA . ARG A 1 87 ? 0.354 -0.964 -8.601 1.00 94.50 87 ARG A CA 1
ATOM 678 C C . ARG A 1 87 ? 0.246 -0.626 -7.129 1.00 94.50 87 ARG A C 1
ATOM 680 O O . ARG A 1 87 ? 0.967 -1.215 -6.325 1.00 94.50 87 ARG A O 1
ATOM 687 N N . ILE A 1 88 ? -0.617 0.319 -6.784 1.00 96.31 88 ILE A N 1
ATOM 688 C CA . ILE A 1 88 ? -0.793 0.746 -5.396 1.00 96.31 88 ILE A CA 1
ATOM 689 C C . ILE A 1 88 ? -2.288 0.774 -5.084 1.00 96.31 88 ILE A C 1
ATOM 691 O O . ILE A 1 88 ? -3.055 1.427 -5.787 1.00 96.31 88 ILE A O 1
ATOM 695 N N . GLY A 1 89 ? -2.689 0.065 -4.031 1.00 97.19 89 GLY A N 1
ATOM 696 C CA . GLY A 1 89 ? -4.019 0.151 -3.432 1.00 97.19 89 GLY A CA 1
ATOM 697 C C . GLY A 1 89 ? -3.939 0.843 -2.076 1.00 97.19 89 GLY A C 1
ATOM 698 O O . GLY A 1 89 ? -3.129 0.448 -1.238 1.00 97.19 89 GLY A O 1
ATOM 699 N N . ILE A 1 90 ? -4.758 1.872 -1.863 1.00 96.75 90 ILE A N 1
ATOM 700 C CA . ILE A 1 90 ? -4.811 2.644 -0.616 1.00 96.75 90 ILE A CA 1
ATOM 701 C C . ILE A 1 90 ? -6.232 2.594 -0.061 1.00 96.75 90 ILE A C 1
ATOM 703 O O . ILE A 1 90 ? -7.189 2.898 -0.768 1.00 96.75 90 ILE A O 1
ATOM 707 N N . ASP A 1 91 ? -6.354 2.242 1.215 1.00 96.19 91 ASP A N 1
ATOM 708 C CA . ASP A 1 91 ? -7.609 2.303 1.960 1.00 96.19 91 ASP A CA 1
ATOM 709 C C . ASP A 1 91 ? -7.330 2.774 3.395 1.00 96.19 91 ASP A C 1
ATOM 711 O O . ASP A 1 91 ? -6.228 2.589 3.925 1.00 96.19 91 ASP A O 1
ATOM 715 N N . VAL A 1 92 ? -8.319 3.410 4.016 1.00 94.56 92 VAL A N 1
ATOM 716 C CA . VAL A 1 92 ? -8.235 4.022 5.339 1.00 94.56 92 VAL A CA 1
ATOM 717 C C . VAL A 1 92 ? -9.403 3.543 6.195 1.00 94.56 92 VAL A C 1
ATOM 719 O O . VAL A 1 92 ? -10.569 3.648 5.831 1.00 94.56 92 VAL A O 1
ATOM 722 N N . GLY A 1 93 ? -9.098 3.040 7.388 1.00 93.25 93 GLY A N 1
ATO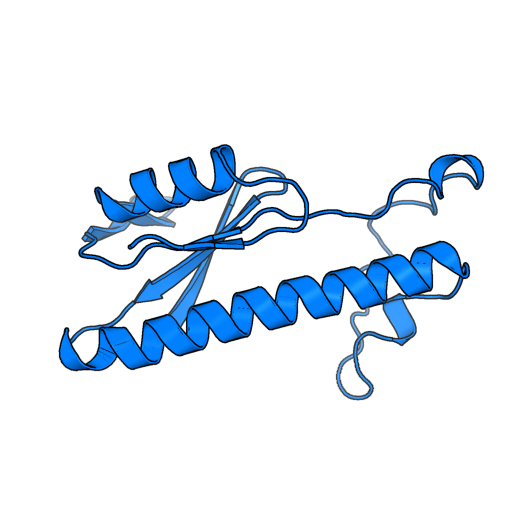M 723 C CA . GLY A 1 93 ? -10.119 2.495 8.268 1.00 93.25 93 GLY A CA 1
ATOM 724 C C . GLY A 1 93 ? -9.545 1.862 9.523 1.00 93.25 93 GLY A C 1
ATOM 725 O O . GLY A 1 93 ? -8.345 1.914 9.792 1.00 93.25 93 GLY A O 1
ATOM 726 N N . ARG A 1 94 ? -10.429 1.249 10.311 1.00 92.44 94 ARG A N 1
ATOM 727 C CA . ARG A 1 94 ? -10.053 0.619 11.578 1.00 92.44 94 ARG A CA 1
ATOM 728 C C . ARG A 1 94 ? -9.320 -0.698 11.335 1.00 92.44 94 ARG A C 1
ATOM 730 O O . ARG A 1 94 ? -9.784 -1.555 10.581 1.00 92.44 94 ARG A O 1
ATOM 737 N N . VAL A 1 95 ? -8.215 -0.874 12.051 1.00 93.25 95 VAL A N 1
ATOM 738 C CA . VAL A 1 95 ? -7.431 -2.110 12.093 1.00 93.25 95 VAL A CA 1
ATOM 739 C C . VAL A 1 95 ? -7.180 -2.532 13.530 1.00 93.25 95 VAL A C 1
ATOM 741 O O . VAL A 1 95 ? -7.171 -1.712 14.446 1.00 93.25 95 VAL A O 1
ATOM 744 N N . ILE A 1 96 ? -6.931 -3.821 13.712 1.00 92.81 96 ILE A N 1
ATOM 745 C CA . ILE A 1 96 ? -6.299 -4.365 14.905 1.00 92.81 96 ILE A CA 1
ATOM 746 C C . ILE A 1 96 ? -4.845 -4.608 14.533 1.00 92.81 96 ILE A C 1
ATOM 748 O O . ILE A 1 96 ? -4.567 -5.381 13.617 1.00 92.81 96 ILE A O 1
ATOM 752 N N . ALA A 1 97 ? -3.927 -3.948 15.229 1.00 91.50 97 ALA A N 1
ATOM 753 C CA . ALA A 1 97 ? -2.501 -4.120 15.014 1.00 91.50 97 ALA A CA 1
ATOM 754 C C . ALA A 1 97 ? -1.810 -4.564 16.306 1.00 91.50 97 ALA A C 1
ATOM 756 O O . ALA A 1 97 ? -2.206 -4.165 17.401 1.00 91.50 97 ALA A O 1
ATOM 757 N N . GLY A 1 98 ? -0.795 -5.414 16.187 1.00 91.69 98 GLY A N 1
ATOM 758 C CA . GLY A 1 98 ? -0.096 -5.961 17.341 1.00 91.69 98 GLY A CA 1
ATOM 759 C C . GLY A 1 98 ? 1.016 -6.926 16.965 1.00 91.69 98 GLY A C 1
ATOM 760 O O . GLY A 1 98 ? 1.296 -7.166 15.793 1.00 91.69 98 GLY A O 1
ATOM 761 N N . VAL A 1 99 ? 1.667 -7.481 17.983 1.00 93.00 99 VAL A N 1
ATOM 762 C CA . VAL A 1 99 ? 2.756 -8.445 17.814 1.00 93.00 99 VAL A CA 1
ATOM 763 C C . VAL A 1 99 ? 2.215 -9.866 17.938 1.00 93.00 99 VAL A C 1
ATOM 765 O O . VAL A 1 99 ? 1.546 -10.200 18.914 1.00 93.00 99 VAL A O 1
ATOM 768 N N . ILE A 1 100 ? 2.530 -10.709 16.959 1.00 91.62 100 ILE A N 1
ATOM 769 C CA . ILE A 1 100 ? 2.176 -12.128 16.915 1.00 91.62 100 ILE A CA 1
ATOM 770 C C . ILE A 1 100 ? 3.452 -12.968 17.043 1.00 91.62 100 ILE A C 1
ATOM 772 O O . ILE A 1 100 ? 4.458 -12.674 16.403 1.00 91.62 100 ILE A O 1
ATOM 776 N N . GLY A 1 101 ? 3.392 -14.043 17.834 1.00 91.00 101 GLY A N 1
ATOM 777 C CA . GLY A 1 101 ? 4.490 -14.998 18.028 1.00 91.00 101 GLY A CA 1
ATOM 778 C C . GLY A 1 101 ? 5.297 -14.750 19.306 1.00 91.00 101 GLY A C 1
ATOM 779 O O . GLY A 1 101 ? 5.552 -13.612 19.685 1.00 91.00 101 GLY A O 1
ATOM 780 N N . GLN A 1 102 ? 5.696 -15.833 19.985 1.00 88.50 102 GLN A N 1
ATOM 781 C CA . GLN A 1 102 ? 6.470 -15.764 21.236 1.00 88.50 102 GLN A CA 1
ATOM 782 C C . GLN A 1 102 ? 7.983 -15.877 21.011 1.00 88.50 102 GLN A C 1
ATOM 784 O O . GLN A 1 102 ? 8.747 -15.108 21.580 1.00 88.50 102 GLN A O 1
ATOM 789 N N . LEU A 1 103 ? 8.424 -16.824 20.177 1.00 92.56 103 LEU A N 1
ATOM 790 C CA . LEU A 1 103 ? 9.851 -17.036 19.893 1.00 92.56 103 LEU A CA 1
ATOM 791 C C . LEU A 1 103 ? 10.369 -16.128 18.772 1.00 92.56 103 LEU A C 1
ATOM 793 O O . LEU A 1 103 ? 11.541 -15.768 18.747 1.00 92.56 103 LEU A O 1
ATOM 797 N N . GLN A 1 104 ? 9.487 -15.773 17.838 1.00 88.94 104 GLN A N 1
ATOM 798 C CA . GLN A 1 104 ? 9.772 -14.883 16.715 1.00 88.94 104 GLN A CA 1
ATOM 799 C C . GLN A 1 104 ? 8.621 -13.881 16.570 1.00 88.94 104 GLN A C 1
ATOM 801 O O . GLN A 1 104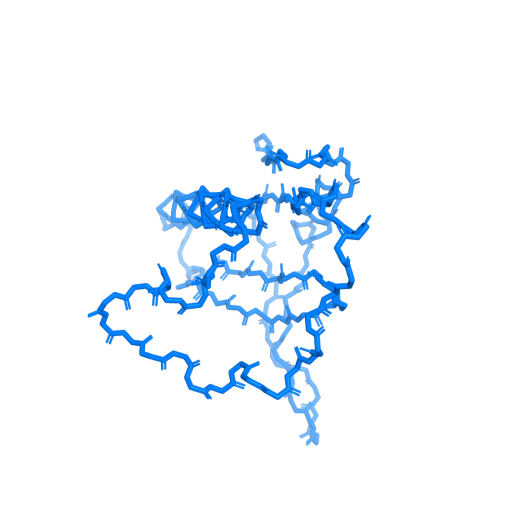 ? 7.723 -14.103 15.756 1.00 88.94 104 GLN A O 1
ATOM 806 N N . PRO A 1 105 ? 8.604 -12.827 17.403 1.00 89.50 105 PRO A N 1
ATOM 807 C CA . PRO A 1 105 ? 7.571 -11.805 17.351 1.00 89.50 105 PRO A CA 1
ATOM 808 C C . PRO A 1 105 ? 7.603 -11.062 16.012 1.00 89.50 105 PRO A C 1
ATOM 810 O O . PRO A 1 105 ? 8.658 -10.607 15.569 1.00 89.50 105 PRO A O 1
ATOM 813 N N . ARG A 1 106 ? 6.438 -10.912 15.380 1.00 90.50 106 ARG A N 1
ATOM 814 C CA . ARG A 1 106 ? 6.237 -10.125 14.158 1.00 90.50 106 ARG A CA 1
ATOM 815 C C . ARG A 1 106 ? 5.078 -9.165 14.345 1.00 90.50 106 ARG A C 1
ATOM 817 O O . ARG A 1 106 ? 4.067 -9.532 14.936 1.00 90.50 106 ARG A O 1
ATOM 824 N N . PHE A 1 107 ? 5.221 -7.944 13.850 1.00 91.06 107 PHE A N 1
ATOM 825 C CA . PHE A 1 107 ? 4.130 -6.980 13.866 1.00 91.06 107 PHE A CA 1
ATOM 826 C C . PHE A 1 107 ? 3.158 -7.275 12.724 1.00 91.06 107 PHE A C 1
ATOM 828 O O . PHE A 1 107 ? 3.575 -7.389 11.574 1.00 91.06 107 PHE A O 1
ATOM 835 N N . HIS A 1 108 ? 1.872 -7.388 13.042 1.00 91.06 108 HIS A N 1
ATOM 836 C CA . HIS A 1 108 ? 0.811 -7.606 12.073 1.00 91.06 108 HIS A CA 1
ATOM 837 C C . HIS A 1 108 ? -0.332 -6.617 12.270 1.00 91.06 108 HIS A C 1
ATOM 839 O O . HIS A 1 108 ? -0.674 -6.277 13.401 1.00 91.06 108 HIS A O 1
ATOM 845 N N . ALA A 1 109 ? -0.950 -6.205 11.163 1.00 92.50 109 ALA A N 1
ATOM 846 C CA . ALA A 1 109 ? -2.233 -5.521 11.158 1.00 92.50 109 ALA A CA 1
ATOM 847 C C . ALA A 1 109 ? -3.277 -6.358 10.419 1.00 92.50 109 ALA A C 1
ATOM 849 O O . ALA A 1 109 ? -3.006 -6.948 9.373 1.00 92.50 109 ALA A O 1
ATOM 850 N N . HIS A 1 110 ? -4.482 -6.385 10.974 1.00 92.88 110 HIS A N 1
ATOM 851 C CA . HIS A 1 110 ? -5.628 -7.105 10.444 1.00 92.88 110 HIS A CA 1
ATOM 852 C C . HIS A 1 110 ? -6.864 -6.210 10.473 1.00 92.88 110 HIS A C 1
ATOM 854 O O . HIS A 1 110 ? -7.040 -5.391 11.373 1.00 92.88 110 HIS A O 1
ATOM 860 N N . GLY A 1 111 ? -7.755 -6.392 9.507 1.00 93.69 111 GLY A N 1
ATOM 861 C CA . GLY A 1 111 ? -9.032 -5.693 9.462 1.00 93.69 111 GLY A CA 1
ATOM 862 C C . GLY A 1 111 ? -9.617 -5.667 8.052 1.00 93.69 111 GLY A C 1
ATOM 863 O O . GLY A 1 111 ? -8.906 -5.986 7.095 1.00 93.69 111 GLY A O 1
ATOM 864 N N . PRO A 1 112 ? -10.892 -5.269 7.907 1.00 95.44 112 PRO A N 1
ATOM 865 C CA . PRO A 1 112 ? -11.544 -5.162 6.602 1.00 95.44 112 PRO A CA 1
ATOM 866 C C . PRO A 1 112 ? -10.794 -4.236 5.636 1.00 95.44 112 PRO A C 1
ATOM 868 O O . PRO A 1 112 ? -10.645 -4.573 4.467 1.00 95.44 112 PRO A O 1
ATOM 871 N N . VAL A 1 113 ? -10.243 -3.128 6.144 1.00 95.25 113 VAL A N 1
ATOM 872 C CA . VAL A 1 113 ? -9.462 -2.158 5.359 1.00 95.25 113 VAL A CA 1
ATOM 873 C C . VAL A 1 113 ? -8.192 -2.768 4.755 1.00 95.25 113 VAL A C 1
ATOM 875 O O . VAL A 1 113 ? -7.840 -2.452 3.628 1.00 95.25 113 VAL A O 1
ATOM 878 N N . VAL A 1 114 ? -7.528 -3.707 5.443 1.00 94.38 114 VAL A N 1
ATOM 879 C CA . VAL A 1 114 ? -6.324 -4.374 4.910 1.00 94.38 114 VAL A CA 1
ATOM 880 C C . VAL A 1 114 ? -6.695 -5.264 3.723 1.00 94.38 114 VAL A C 1
ATOM 882 O O . VAL A 1 114 ? -6.028 -5.244 2.691 1.00 94.38 114 VAL A O 1
ATOM 885 N N . ALA A 1 115 ? -7.789 -6.020 3.852 1.00 94.50 115 ALA A N 1
ATOM 886 C CA . ALA A 1 115 ? -8.295 -6.860 2.769 1.00 94.50 115 ALA A CA 1
ATOM 887 C C . ALA A 1 115 ? -8.797 -6.021 1.582 1.00 94.50 115 ALA A C 1
ATOM 889 O O . ALA A 1 115 ? -8.587 -6.395 0.431 1.00 94.50 115 ALA A O 1
ATOM 890 N N . SER A 1 116 ? -9.424 -4.879 1.863 1.00 96.88 116 SER A N 1
ATOM 891 C CA . SER A 1 116 ? -9.894 -3.937 0.851 1.00 96.88 116 SER A CA 1
ATOM 892 C C . SER A 1 116 ? -8.731 -3.261 0.112 1.00 96.88 116 SER A C 1
ATOM 894 O O . SER A 1 116 ? -8.697 -3.308 -1.114 1.00 96.88 116 SER A O 1
ATOM 896 N N . ALA A 1 117 ? -7.702 -2.770 0.813 1.00 96.19 117 ALA A N 1
ATOM 897 C CA . ALA A 1 117 ? -6.483 -2.241 0.191 1.00 96.19 117 ALA A CA 1
ATOM 898 C C . ALA A 1 117 ? -5.787 -3.279 -0.708 1.00 96.19 117 ALA A C 1
ATOM 900 O O . ALA A 1 117 ? -5.359 -2.958 -1.817 1.00 96.19 117 ALA A O 1
ATOM 901 N N . GLN A 1 118 ? -5.731 -4.543 -0.271 1.00 95.06 118 GLN A N 1
ATOM 902 C CA . GLN A 1 118 ? -5.217 -5.644 -1.090 1.00 95.06 118 GLN A CA 1
ATOM 903 C C . GLN A 1 118 ? -6.076 -5.872 -2.344 1.00 95.06 118 GLN A C 1
ATOM 905 O O . GLN A 1 118 ? -5.540 -6.090 -3.429 1.00 95.06 118 GLN A O 1
ATOM 910 N N . ALA A 1 119 ? -7.404 -5.824 -2.219 1.00 96.38 119 ALA A N 1
ATOM 911 C CA . ALA A 1 119 ? -8.305 -5.950 -3.361 1.00 96.38 119 ALA A CA 1
ATOM 912 C C . ALA A 1 119 ? -8.149 -4.778 -4.345 1.00 96.38 119 ALA A C 1
ATOM 914 O O . ALA A 1 119 ? -8.149 -5.003 -5.556 1.00 96.38 119 ALA A O 1
ATOM 915 N N . LEU A 1 120 ? -7.954 -3.554 -3.839 1.00 97.19 120 LEU A N 1
ATOM 916 C CA . LEU A 1 120 ? -7.665 -2.370 -4.648 1.00 97.19 120 LEU A CA 1
ATOM 917 C C . LEU A 1 120 ? -6.347 -2.524 -5.412 1.00 97.19 120 LEU A C 1
ATOM 919 O O . LEU A 1 120 ? -6.338 -2.302 -6.617 1.00 97.19 120 LEU A O 1
ATOM 923 N N . GLU A 1 121 ? -5.256 -2.965 -4.774 1.00 96.25 121 GLU A N 1
ATOM 924 C CA . GLU A 1 121 ? -3.992 -3.246 -5.481 1.00 96.25 121 GLU A CA 1
ATOM 925 C C . GLU A 1 121 ? -4.179 -4.334 -6.548 1.00 96.25 121 GLU A C 1
ATOM 927 O O . GLU A 1 121 ? -3.727 -4.180 -7.685 1.00 96.25 121 GLU A O 1
ATOM 932 N N . GLY A 1 122 ? -4.906 -5.402 -6.215 1.00 94.56 122 GLY A N 1
ATOM 933 C CA . GLY A 1 122 ? -5.159 -6.512 -7.127 1.00 94.56 122 GLY A CA 1
ATOM 934 C C . GLY A 1 122 ? -5.943 -6.104 -8.377 1.00 94.56 122 GLY A C 1
ATOM 935 O O . GLY A 1 122 ? -5.628 -6.587 -9.468 1.00 94.56 122 GLY A O 1
ATOM 936 N N . ALA A 1 123 ? -6.919 -5.203 -8.224 1.00 95.19 123 ALA A N 1
ATOM 937 C CA . ALA A 1 123 ? -7.752 -4.657 -9.299 1.00 95.19 123 ALA A CA 1
ATOM 938 C C . ALA A 1 123 ? -7.103 -3.485 -10.058 1.00 95.19 123 ALA A C 1
ATOM 940 O O . ALA A 1 123 ? -7.592 -3.084 -11.113 1.00 95.19 123 ALA A O 1
ATOM 941 N N . CYS A 1 124 ? -6.017 -2.929 -9.526 1.00 92.56 124 CYS A N 1
ATOM 942 C CA . CYS A 1 124 ? -5.317 -1.786 -10.089 1.00 92.56 124 CYS A CA 1
ATOM 943 C C . CYS A 1 124 ? -4.642 -2.138 -11.427 1.00 92.56 124 CYS A C 1
ATOM 945 O O . CYS A 1 124 ? -4.099 -3.234 -11.617 1.00 92.56 124 CYS A O 1
ATOM 947 N N . GLU A 1 125 ? -4.635 -1.190 -12.366 1.00 90.19 125 GLU A N 1
ATOM 948 C CA . GLU A 1 125 ? -3.828 -1.304 -13.578 1.00 90.19 125 GLU A CA 1
ATOM 949 C C . GLU A 1 125 ? -2.369 -0.942 -13.283 1.00 90.19 125 GLU A C 1
ATOM 951 O O . GLU A 1 125 ? -2.061 -0.082 -12.455 1.00 90.19 125 GLU A O 1
ATOM 956 N N . ARG A 1 126 ? -1.436 -1.590 -13.984 1.00 87.62 126 ARG A N 1
ATOM 957 C CA . ARG A 1 126 ? 0.002 -1.333 -13.835 1.00 87.62 126 ARG A CA 1
ATOM 958 C C . ARG A 1 126 ? 0.328 0.140 -14.114 1.00 87.62 126 ARG A C 1
ATOM 960 O O . ARG A 1 126 ? 0.110 0.611 -15.225 1.00 87.62 126 ARG A O 1
ATOM 967 N N . GLY A 1 127 ? 0.937 0.820 -13.146 1.00 84.75 127 GLY A N 1
ATOM 968 C CA . GLY A 1 127 ? 1.294 2.239 -13.213 1.00 84.75 127 GLY A CA 1
ATOM 969 C C . GLY A 1 127 ? 0.229 3.183 -12.650 1.00 84.75 127 GLY A C 1
ATOM 970 O O . GLY A 1 127 ? 0.378 4.393 -12.788 1.00 84.75 127 GLY A O 1
ATOM 971 N N . THR A 1 128 ? -0.833 2.656 -12.035 1.00 88.19 128 THR A N 1
ATOM 972 C CA . THR A 1 128 ? -1.903 3.463 -11.435 1.00 88.19 128 THR A CA 1
ATOM 973 C C . THR A 1 128 ? -1.955 3.293 -9.916 1.00 88.19 128 THR A C 1
ATOM 975 O O . THR A 1 128 ? -1.316 2.406 -9.342 1.00 88.19 128 THR A O 1
ATOM 978 N N . VAL A 1 129 ? -2.694 4.190 -9.262 1.00 93.44 129 VAL A N 1
ATOM 979 C CA . VAL A 1 129 ? -2.993 4.142 -7.829 1.00 93.44 129 VAL A CA 1
ATOM 980 C C . VAL A 1 129 ? -4.508 4.108 -7.690 1.00 93.44 129 VAL A C 1
ATOM 982 O O . VAL A 1 129 ? -5.187 4.987 -8.222 1.00 93.44 129 VAL A O 1
ATOM 985 N N . LEU A 1 130 ? -5.037 3.102 -6.998 1.00 96.06 130 LEU A N 1
ATOM 986 C CA . LEU A 1 130 ? -6.446 3.042 -6.625 1.00 96.06 130 LEU A CA 1
ATOM 987 C C . LEU A 1 130 ? -6.608 3.398 -5.151 1.00 96.06 130 LEU A C 1
ATOM 989 O O . LEU A 1 130 ? -5.867 2.915 -4.296 1.00 96.06 130 LEU A O 1
ATOM 993 N N . ILE A 1 131 ? -7.598 4.240 -4.874 1.00 95.12 131 ILE A N 1
ATOM 994 C CA . ILE A 1 131 ? -7.929 4.725 -3.537 1.00 95.12 131 ILE A CA 1
ATOM 995 C C . ILE A 1 131 ? -9.394 4.370 -3.278 1.00 95.12 131 ILE A C 1
ATOM 997 O O . ILE A 1 131 ? -10.227 4.499 -4.180 1.00 95.12 131 ILE A O 1
ATOM 1001 N N . SER A 1 132 ? -9.697 3.889 -2.075 1.00 93.31 132 SER A N 1
ATOM 1002 C CA . SER A 1 132 ? -11.074 3.693 -1.616 1.00 93.31 132 SER A CA 1
ATOM 1003 C C . SER A 1 132 ? -11.872 5.008 -1.643 1.00 93.31 132 SER A C 1
ATOM 1005 O O . SER A 1 132 ? -11.296 6.097 -1.609 1.00 93.31 132 SER A O 1
ATOM 1007 N N . GLN A 1 133 ? -13.202 4.900 -1.733 1.00 77.44 133 GLN A N 1
ATOM 1008 C CA . GLN A 1 133 ? -14.109 6.056 -1.664 1.00 77.44 133 GLN A CA 1
ATOM 1009 C C . GLN A 1 133 ? -14.193 6.657 -0.261 1.00 77.44 133 GLN A C 1
ATOM 1011 O O . GLN A 1 133 ? -14.071 5.882 0.715 1.00 77.44 133 GLN A O 1
#

Secondary structure (DSSP, 8-state):
-EEEEEEETTEEEEEE--SSGGGHHHHHHHHHHHHHHHHHHHHHHHHHHHHT--GGGSS-TT---TTGGGS-PPPPGGGTT------EEE-----EEEEE-SSS-EEEEESHHHHHHHHHHHHSPTT-EEE--

Sequence (133 aa):
GMHKMDTVGDAFIVLGLVEEESQMQEMGSAMIDLARDMVVALLDINRAISSGDNWWEYVDGTRSVKDYQQIRPNPPDEAIEQVLKIRIGIDVGRVIAGVIGQLQPRFHAHGPVVASAQALEGACERGTVLISQ

Foldseek 3Di:
DKDFADDDDPDTDIDQDDPDPVCQVVSLVVVVVVVVVVLVLLVLVLVCLLVVHPSQVVPDPPDRPPPPPPPDDDDPPVVNPDSDFAFFFEETDDWDWDWDDDVDTGIDIDDPRVVRSVVRSVPTDTSDYHYDD